Protein AF-L8G726-F1 (afdb_monomer)

Secondary structure (DSSP, 8-state):
----PPPEEEEEEEEETT--HHHHHHTB-HHHHTTEEEEEEEE-SS--STT-EEEEEEEE--TT-SS-----B-TT---EEES----S------SS------------

Organism: Pseudogymnoascus destructans (strain ATCC MYA-4855 / 20631-21) (NCBI:txid658429)

Radius of gyration: 17.56 Å; Cα contacts (8 Å, |Δi|>4): 142; chains: 1; bounding box: 38×39×49 Å

Mean predicted aligned error: 12.4 Å

Sequence (108 aa):
MVSSRPPTWRRIQNIPAHFTEARLKSCFHSDDKKCIQIKSLVPDVSNYDGDGTLTATMLFSPQELREPREPRAEEYDDFDMDKDFIGFTPLNNPGKDVCADIIAVTGL

pLDDT: mean 73.86, std 13.88, range [38.88, 89.94]

Structure (mmCIF, N/CA/C/O backbone):
data_AF-L8G726-F1
#
_entry.id   AF-L8G726-F1
#
loop_
_atom_site.group_PDB
_atom_site.id
_atom_site.type_symbol
_atom_site.label_atom_id
_atom_site.label_alt_id
_atom_site.label_comp_id
_atom_site.label_asym_id
_atom_site.label_entity_id
_atom_site.label_seq_id
_atom_site.pdbx_PDB_ins_code
_atom_site.Cartn_x
_atom_site.Cartn_y
_atom_site.Cartn_z
_atom_site.occupancy
_atom_site.B_iso_or_equiv
_atom_site.auth_seq_id
_atom_site.auth_comp_id
_atom_site.auth_asym_id
_atom_site.auth_atom_id
_atom_site.pdbx_PDB_model_num
ATOM 1 N N . MET A 1 1 ? -20.786 4.854 22.912 1.00 38.88 1 MET A N 1
ATOM 2 C CA 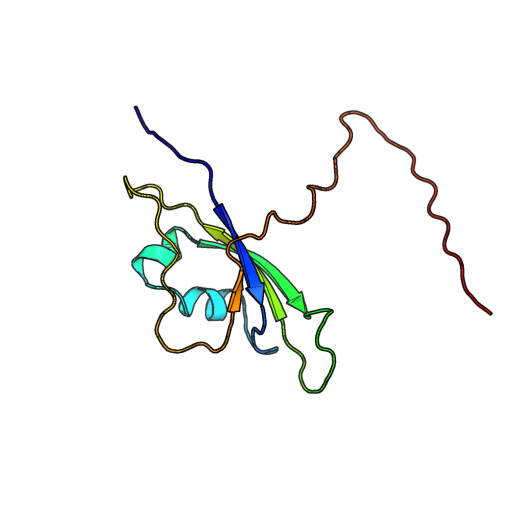. MET A 1 1 ? -20.079 5.811 22.035 1.00 38.88 1 MET A CA 1
ATOM 3 C C . MET A 1 1 ? -19.052 5.032 21.235 1.00 38.88 1 MET A C 1
ATOM 5 O O . MET A 1 1 ? -18.115 4.513 21.828 1.00 38.88 1 MET A O 1
ATOM 9 N N . VAL A 1 2 ? -19.266 4.864 19.930 1.00 41.22 2 VAL A N 1
ATOM 10 C CA . VAL A 1 2 ? -18.249 4.293 19.037 1.00 41.22 2 VAL A CA 1
ATOM 11 C C . VAL A 1 2 ? -17.216 5.393 18.824 1.00 41.22 2 VAL A C 1
ATOM 13 O O . VAL A 1 2 ? -17.474 6.358 18.115 1.00 41.22 2 VAL A O 1
ATOM 16 N N . SER A 1 3 ? -16.083 5.301 19.519 1.00 42.75 3 SER A N 1
ATOM 17 C CA . SER A 1 3 ? -14.917 6.141 19.239 1.00 42.75 3 SER A CA 1
ATOM 18 C C . SER A 1 3 ? -14.274 5.616 17.956 1.00 42.75 3 SER A C 1
ATOM 20 O O . SER A 1 3 ? -13.298 4.873 17.988 1.00 42.75 3 SER A O 1
ATOM 22 N N . SER A 1 4 ? -14.888 5.911 16.813 1.00 55.38 4 SER A N 1
ATOM 23 C CA . SER A 1 4 ? -14.313 5.629 15.502 1.00 55.38 4 SER A CA 1
ATOM 24 C C . SER A 1 4 ? -13.230 6.670 15.244 1.00 55.38 4 SER A C 1
ATOM 26 O O . SER A 1 4 ? -13.509 7.749 14.719 1.00 55.38 4 SER A O 1
ATOM 28 N N . ARG A 1 5 ? -11.998 6.383 15.685 1.00 57.88 5 ARG A N 1
ATOM 29 C CA . ARG A 1 5 ? -10.838 7.191 15.295 1.00 57.88 5 ARG A CA 1
ATOM 30 C C . ARG A 1 5 ? -10.695 7.178 13.767 1.00 57.88 5 ARG A C 1
ATOM 32 O O . ARG A 1 5 ? -11.020 6.166 13.141 1.00 57.88 5 ARG A O 1
ATOM 39 N N . PRO A 1 6 ? -10.240 8.295 13.173 1.00 64.19 6 PRO A N 1
ATOM 40 C CA . PRO A 1 6 ? -10.108 8.404 11.733 1.00 64.19 6 PRO A CA 1
ATOM 41 C C . PRO A 1 6 ? -9.089 7.380 11.217 1.00 64.19 6 PRO A C 1
ATOM 43 O O . PRO A 1 6 ? -8.112 7.077 11.908 1.00 64.19 6 PRO A O 1
ATOM 46 N N . PRO A 1 7 ? -9.319 6.833 10.019 1.00 71.12 7 PRO A N 1
ATOM 47 C CA . PRO A 1 7 ? -8.417 5.864 9.423 1.00 71.12 7 PRO A CA 1
ATOM 48 C C . PRO A 1 7 ? -7.046 6.497 9.149 1.00 71.12 7 PRO A C 1
ATOM 50 O O . PRO A 1 7 ? -6.950 7.690 8.851 1.00 71.12 7 PRO A O 1
ATOM 53 N N . THR A 1 8 ? -5.980 5.708 9.267 1.00 77.31 8 THR A N 1
ATOM 54 C CA . THR A 1 8 ? -4.606 6.190 9.092 1.00 77.31 8 THR A CA 1
ATOM 55 C C . THR A 1 8 ? -4.091 5.885 7.694 1.00 77.31 8 THR A C 1
ATOM 57 O O . THR A 1 8 ? -4.242 4.776 7.181 1.00 77.31 8 THR A O 1
ATOM 60 N N . TRP A 1 9 ? -3.471 6.887 7.074 1.00 82.12 9 TRP A N 1
ATOM 61 C CA . TRP A 1 9 ? -2.801 6.748 5.786 1.00 82.12 9 TRP A CA 1
ATOM 62 C C . TRP A 1 9 ? -1.352 6.309 5.986 1.00 82.12 9 TRP A C 1
ATOM 64 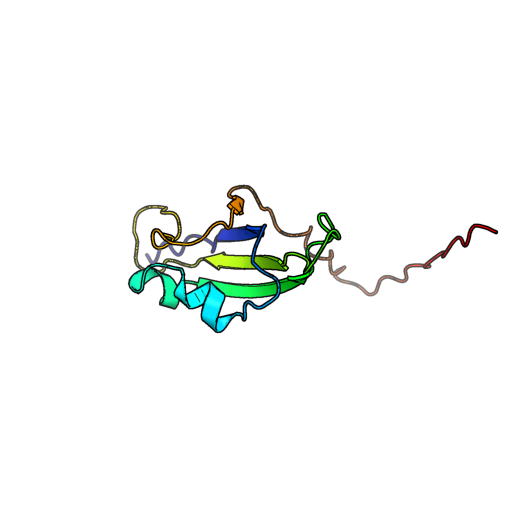O O . TRP A 1 9 ? -0.690 6.727 6.939 1.00 82.12 9 TRP A O 1
ATOM 74 N N . ARG A 1 10 ? -0.878 5.429 5.107 1.00 83.00 10 ARG A N 1
ATOM 75 C CA . ARG A 1 10 ? 0.487 4.899 5.091 1.00 83.00 10 ARG A CA 1
ATOM 76 C C . ARG A 1 10 ? 0.987 4.828 3.659 1.00 83.00 10 ARG A C 1
ATOM 78 O O . ARG A 1 10 ? 0.210 4.510 2.756 1.00 83.00 10 ARG A O 1
ATOM 85 N N . ARG A 1 11 ? 2.279 5.078 3.467 1.00 85.50 11 ARG A N 1
ATOM 86 C CA . ARG A 1 11 ? 2.976 4.793 2.213 1.00 85.50 11 ARG A CA 1
ATOM 87 C C . ARG A 1 11 ? 3.899 3.611 2.437 1.00 85.50 11 ARG A C 1
ATOM 89 O O . ARG A 1 11 ? 4.563 3.537 3.460 1.00 85.50 11 ARG A O 1
ATOM 96 N N . ILE A 1 12 ? 3.910 2.694 1.487 1.00 87.25 12 ILE A N 1
ATOM 97 C CA . ILE A 1 12 ? 4.803 1.543 1.467 1.00 87.25 12 ILE A CA 1
ATOM 98 C C . ILE A 1 12 ? 5.734 1.747 0.277 1.00 87.25 12 ILE A C 1
ATOM 100 O O . ILE A 1 12 ? 5.252 2.020 -0.823 1.00 87.25 12 ILE A O 1
ATOM 104 N N . GLN A 1 13 ? 7.037 1.674 0.502 1.00 87.06 13 GLN A N 1
ATOM 105 C CA . GLN A 1 13 ? 8.083 1.904 -0.494 1.00 87.06 13 GLN A CA 1
ATOM 106 C C . GLN A 1 13 ? 8.905 0.634 -0.701 1.00 87.06 13 GLN A C 1
ATOM 108 O O . GLN A 1 13 ? 8.790 -0.306 0.081 1.00 87.06 13 GLN A O 1
ATOM 113 N N . ASN A 1 14 ? 9.738 0.611 -1.744 1.00 84.88 14 ASN A N 1
ATOM 114 C CA . ASN A 1 14 ? 10.629 -0.516 -2.043 1.00 84.88 14 ASN A CA 1
ATOM 115 C C . ASN A 1 14 ? 9.895 -1.848 -2.286 1.00 84.88 14 ASN A C 1
ATOM 117 O O . ASN A 1 14 ? 10.445 -2.924 -2.080 1.00 84.88 14 ASN A O 1
ATOM 121 N N . ILE A 1 15 ? 8.646 -1.799 -2.759 1.00 86.94 15 ILE A N 1
ATOM 122 C CA . ILE A 1 15 ? 7.900 -3.015 -3.095 1.00 86.94 15 ILE A CA 1
ATOM 123 C C . ILE A 1 15 ? 8.475 -3.596 -4.400 1.00 86.94 15 ILE A C 1
ATOM 125 O O . ILE A 1 15 ? 8.669 -2.845 -5.354 1.00 86.94 15 ILE A O 1
ATOM 129 N N . PRO A 1 16 ? 8.714 -4.910 -4.522 1.00 87.50 16 PRO A N 1
ATOM 130 C CA . PRO A 1 16 ? 9.200 -5.483 -5.779 1.00 87.50 16 PRO A CA 1
ATOM 131 C C . PRO A 1 16 ? 8.225 -5.278 -6.959 1.00 87.50 16 PRO A C 1
ATOM 133 O O . PRO A 1 16 ? 7.018 -5.466 -6.803 1.00 87.50 16 PRO A O 1
ATOM 136 N N . ALA A 1 17 ? 8.734 -4.973 -8.164 1.00 85.56 17 ALA A N 1
ATOM 137 C CA . ALA A 1 17 ? 7.934 -4.665 -9.369 1.00 85.56 17 ALA A CA 1
ATOM 138 C C . ALA A 1 17 ? 6.860 -5.697 -9.753 1.00 85.56 17 ALA A C 1
ATOM 140 O O . ALA A 1 17 ? 5.856 -5.364 -10.378 1.00 85.56 17 ALA A O 1
ATOM 141 N N . HIS A 1 18 ? 7.053 -6.960 -9.380 1.00 85.19 18 HIS A N 1
ATOM 142 C CA . HIS A 1 18 ? 6.153 -8.060 -9.719 1.00 85.19 18 HIS A CA 1
ATOM 143 C C . HIS A 1 18 ? 5.035 -8.283 -8.681 1.00 85.19 18 HIS A C 1
ATOM 145 O O . HIS A 1 18 ? 4.311 -9.283 -8.748 1.00 85.19 18 HIS A O 1
ATOM 151 N N . PHE A 1 19 ? 4.902 -7.406 -7.683 1.00 87.88 19 PHE A N 1
ATOM 152 C CA . PHE A 1 19 ? 3.848 -7.514 -6.680 1.00 87.88 19 PHE A CA 1
ATOM 153 C C . PHE A 1 19 ? 2.492 -7.073 -7.228 1.00 87.88 19 PHE A C 1
ATOM 155 O O . PHE A 1 19 ? 2.358 -6.099 -7.960 1.00 87.88 19 PHE A O 1
ATOM 162 N N . THR A 1 20 ? 1.456 -7.787 -6.798 1.00 89.94 20 THR A N 1
ATOM 163 C CA . THR A 1 20 ? 0.060 -7.381 -6.967 1.00 89.94 20 THR A CA 1
ATOM 164 C C . THR A 1 20 ? -0.478 -6.851 -5.644 1.00 89.94 20 THR A C 1
ATOM 166 O O . THR A 1 20 ? 0.059 -7.164 -4.580 1.00 89.94 20 THR A O 1
ATOM 169 N N . GLU A 1 21 ? -1.589 -6.113 -5.675 1.00 89.19 21 GLU A N 1
ATOM 170 C CA . GLU A 1 21 ? -2.245 -5.646 -4.445 1.00 89.19 21 GLU A CA 1
ATOM 171 C C . GLU A 1 21 ? -2.613 -6.804 -3.507 1.00 89.19 21 GLU A C 1
ATOM 173 O O . GLU A 1 21 ? -2.433 -6.713 -2.295 1.00 89.19 21 GLU A O 1
ATOM 178 N N . ALA A 1 22 ? -3.088 -7.926 -4.058 1.00 89.06 22 ALA A N 1
ATOM 179 C CA . ALA A 1 22 ? -3.428 -9.109 -3.271 1.00 89.06 22 ALA A CA 1
ATOM 180 C C . ALA A 1 22 ? -2.194 -9.711 -2.583 1.00 89.06 22 ALA A C 1
ATOM 182 O O . ALA A 1 22 ? -2.270 -10.095 -1.415 1.00 89.06 22 ALA A O 1
ATOM 183 N N . ARG A 1 23 ? -1.056 -9.751 -3.290 1.00 89.12 23 ARG A N 1
ATOM 184 C CA . ARG A 1 23 ? 0.215 -10.226 -2.739 1.00 89.12 23 ARG A CA 1
ATOM 185 C C . ARG A 1 23 ? 0.727 -9.281 -1.659 1.00 89.12 23 ARG A C 1
ATOM 187 O O . ARG A 1 23 ? 0.980 -9.743 -0.557 1.00 89.12 23 ARG A O 1
ATOM 194 N N . LEU A 1 24 ? 0.735 -7.973 -1.913 1.00 87.88 24 LEU A N 1
ATOM 195 C CA . LEU A 1 24 ? 1.107 -6.967 -0.916 1.00 87.88 24 LEU A CA 1
ATOM 196 C C . LEU A 1 24 ? 0.224 -7.053 0.337 1.00 87.88 24 LEU A C 1
ATOM 198 O O . LEU A 1 24 ? 0.710 -6.997 1.458 1.00 87.88 24 LEU A O 1
ATOM 202 N N . LYS A 1 25 ? -1.086 -7.255 0.171 1.00 88.50 25 LYS A N 1
ATOM 203 C CA . LYS A 1 25 ? -2.009 -7.430 1.297 1.00 88.50 25 LYS A CA 1
ATOM 204 C C . LYS A 1 25 ? -1.756 -8.726 2.075 1.00 88.50 25 LYS A C 1
ATOM 206 O O . LYS A 1 25 ? -2.067 -8.794 3.264 1.00 88.50 25 LYS A O 1
ATOM 211 N N . SER A 1 26 ? -1.221 -9.758 1.424 1.00 88.00 26 SER A N 1
ATOM 212 C CA . SER A 1 26 ? -0.911 -11.035 2.070 1.00 88.00 26 SER A CA 1
ATOM 213 C C . SER A 1 26 ? 0.259 -10.948 3.052 1.00 88.00 26 SER A C 1
ATOM 215 O O . SER A 1 26 ? 0.251 -11.720 4.006 1.00 88.00 26 SER A O 1
ATOM 217 N N . CYS A 1 27 ? 1.140 -9.959 2.875 1.00 87.50 27 CYS A N 1
ATOM 218 C CA . CYS A 1 27 ? 2.313 -9.659 3.702 1.00 87.50 27 CYS A CA 1
ATOM 219 C C . CYS A 1 27 ? 1.986 -9.085 5.092 1.00 87.50 27 CYS A C 1
ATOM 221 O O . CYS A 1 27 ? 2.865 -8.887 5.924 1.00 87.50 27 CYS A O 1
ATOM 223 N N . PHE A 1 28 ? 0.720 -8.763 5.354 1.00 87.06 28 PHE A N 1
ATOM 224 C CA . PHE A 1 28 ? 0.272 -8.238 6.642 1.00 87.06 28 PHE A CA 1
ATOM 225 C C . PHE A 1 28 ? -0.334 -9.337 7.501 1.00 87.06 28 PHE A C 1
ATOM 227 O O . PHE A 1 28 ? -0.898 -10.287 6.974 1.00 87.06 28 PHE A O 1
ATOM 234 N N . HIS A 1 29 ? -0.325 -9.169 8.819 1.00 88.12 29 HIS A N 1
ATOM 235 C CA . HIS A 1 29 ? -0.948 -10.115 9.740 1.00 88.12 29 HIS A CA 1
ATOM 236 C C . HIS A 1 29 ? -2.426 -10.351 9.389 1.00 88.12 29 HIS A C 1
ATOM 238 O O . HIS A 1 29 ? -3.165 -9.411 9.085 1.00 88.12 29 HIS A O 1
ATOM 244 N N . SER A 1 30 ? -2.892 -11.599 9.474 1.00 86.50 30 SER A N 1
ATOM 245 C CA . SER A 1 30 ? -4.247 -11.998 9.050 1.00 86.50 30 SER 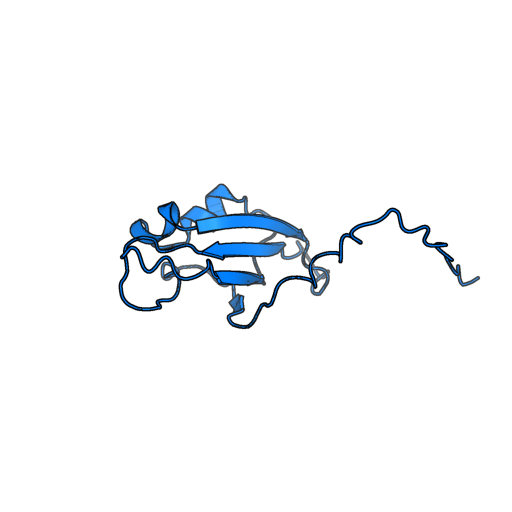A CA 1
ATOM 246 C C . SER A 1 30 ? -5.379 -11.148 9.655 1.00 86.50 30 SER A C 1
ATOM 248 O O . SER A 1 30 ? -6.280 -10.719 8.933 1.00 86.50 30 SER A O 1
ATOM 250 N N . ASP A 1 31 ? -5.294 -10.810 10.945 1.00 84.69 31 ASP A N 1
ATOM 251 C CA . ASP A 1 31 ? -6.258 -9.914 11.616 1.00 84.69 31 ASP A CA 1
ATOM 252 C C . ASP A 1 31 ? -6.270 -8.477 11.079 1.00 84.69 31 ASP A C 1
ATOM 254 O O . ASP A 1 31 ? -7.241 -7.748 11.277 1.00 84.69 31 ASP A O 1
ATOM 258 N N . ASP A 1 32 ? -5.183 -8.047 10.443 1.00 85.44 32 ASP A N 1
ATOM 259 C CA . ASP A 1 32 ? -4.993 -6.684 9.955 1.00 85.44 32 ASP A CA 1
ATOM 260 C C . ASP A 1 32 ? -5.454 -6.577 8.501 1.00 85.44 32 ASP A C 1
ATOM 262 O O . ASP A 1 32 ? -5.948 -5.525 8.092 1.00 85.44 32 ASP A O 1
ATOM 266 N N . LYS A 1 33 ? -5.407 -7.682 7.739 1.00 86.75 33 LYS A N 1
ATOM 267 C CA . LYS A 1 33 ? -5.873 -7.756 6.342 1.00 86.75 33 LYS A CA 1
ATOM 268 C C . LYS A 1 33 ? -7.304 -7.231 6.187 1.00 86.75 33 LYS A C 1
ATOM 270 O O . LYS A 1 33 ? -7.598 -6.528 5.220 1.00 86.75 33 LYS A O 1
ATOM 275 N N . LYS A 1 34 ? -8.204 -7.513 7.135 1.00 86.38 34 LYS A N 1
ATOM 276 C CA . LYS A 1 34 ? -9.599 -7.018 7.099 1.00 86.38 34 LYS A CA 1
ATOM 277 C C . LYS A 1 34 ? -9.712 -5.495 7.275 1.00 86.38 34 LYS A C 1
ATOM 279 O O . LYS A 1 34 ? -10.683 -4.898 6.829 1.00 86.38 34 LYS A O 1
ATOM 284 N N . CYS A 1 35 ? -8.707 -4.874 7.886 1.00 85.88 35 CYS A N 1
ATOM 285 C CA . CYS A 1 35 ? -8.647 -3.445 8.191 1.00 85.88 35 CYS A CA 1
ATOM 286 C C . CYS A 1 35 ? -7.811 -2.647 7.180 1.00 85.88 35 CYS A C 1
ATOM 288 O O . CYS A 1 35 ? -7.716 -1.427 7.306 1.00 85.88 35 CYS A O 1
ATOM 290 N N . ILE A 1 36 ? -7.194 -3.322 6.207 1.00 87.69 36 ILE A N 1
ATOM 291 C CA . ILE A 1 36 ? -6.293 -2.735 5.216 1.00 87.69 36 ILE A CA 1
ATOM 292 C C . ILE A 1 36 ? -7.001 -2.567 3.872 1.00 87.69 36 ILE A C 1
ATOM 294 O O . ILE A 1 36 ? -7.533 -3.524 3.295 1.00 87.69 36 ILE A O 1
ATOM 298 N N . GLN A 1 37 ? -6.921 -1.355 3.331 1.00 89.06 37 GLN A N 1
ATOM 299 C CA . GLN A 1 37 ? -7.299 -1.048 1.961 1.00 89.06 37 GLN A CA 1
ATOM 300 C C . GLN A 1 37 ? -6.111 -0.430 1.227 1.00 89.06 37 GLN A C 1
ATOM 302 O O . GLN A 1 37 ? -5.672 0.666 1.568 1.00 89.06 37 GLN A O 1
ATOM 307 N N . ILE A 1 38 ? -5.614 -1.117 0.201 1.00 89.38 38 ILE A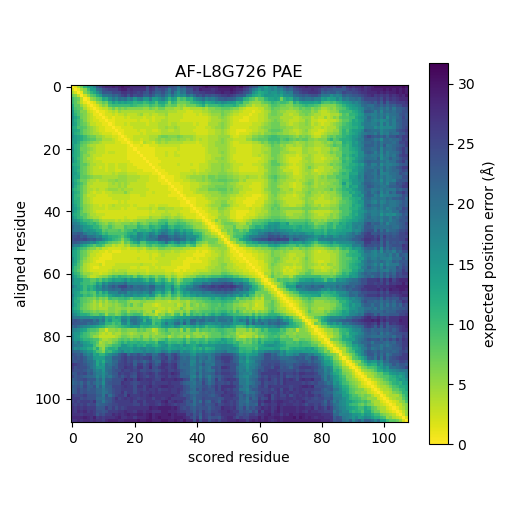 N 1
ATOM 308 C CA . ILE A 1 38 ? -4.641 -0.544 -0.731 1.00 89.38 38 ILE A CA 1
ATOM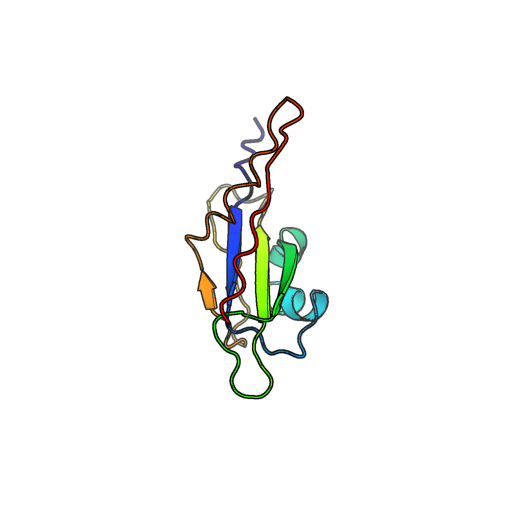 309 C C . ILE A 1 38 ? -5.410 0.404 -1.657 1.00 89.38 38 ILE A C 1
ATOM 311 O O . ILE A 1 38 ? -6.501 0.082 -2.127 1.00 89.38 38 ILE A O 1
ATOM 315 N N . LYS A 1 39 ? -4.899 1.622 -1.811 1.00 89.00 39 LYS A N 1
ATOM 316 C CA . LYS A 1 39 ? -5.518 2.710 -2.581 1.00 89.00 39 LYS A CA 1
ATOM 317 C C . LYS A 1 39 ? -4.771 2.993 -3.873 1.00 89.00 39 LYS A C 1
ATOM 319 O O . LYS A 1 39 ? -5.376 3.467 -4.827 1.00 89.00 39 LYS A O 1
ATOM 324 N N . SER A 1 40 ? -3.475 2.717 -3.883 1.00 87.94 40 SER A N 1
ATOM 325 C CA . SER A 1 40 ? -2.643 2.765 -5.073 1.00 87.94 40 SER A CA 1
ATOM 326 C C . SER A 1 40 ? -1.497 1.776 -4.934 1.00 87.94 40 SER A C 1
ATOM 328 O O . SER A 1 40 ? -1.028 1.525 -3.823 1.00 87.94 40 SER A O 1
ATOM 330 N N . LEU A 1 41 ? -1.054 1.255 -6.071 1.00 89.06 41 LEU A N 1
ATOM 331 C CA . LEU A 1 41 ? 0.171 0.492 -6.244 1.00 89.06 41 LEU A CA 1
ATOM 332 C C . LEU A 1 41 ? 0.739 0.909 -7.602 1.00 89.06 41 LEU A C 1
ATOM 334 O O . LEU A 1 41 ? 0.153 0.607 -8.639 1.00 89.06 41 LEU A O 1
ATOM 338 N N . VAL A 1 42 ? 1.810 1.693 -7.588 1.00 86.81 42 VAL A N 1
ATOM 339 C CA . VAL A 1 42 ? 2.360 2.359 -8.777 1.00 86.81 42 VAL A CA 1
ATOM 340 C C . VAL A 1 42 ? 3.878 2.213 -8.807 1.00 86.81 42 VAL A C 1
ATOM 342 O O . VAL A 1 42 ? 4.462 1.999 -7.748 1.00 86.81 42 VAL A O 1
ATOM 345 N N . PRO A 1 43 ? 4.534 2.343 -9.972 1.00 85.94 43 PRO A N 1
ATOM 346 C CA . PRO A 1 43 ? 5.990 2.410 -10.039 1.00 85.94 43 PRO A CA 1
ATOM 347 C C . PRO A 1 43 ? 6.550 3.501 -9.125 1.00 85.94 43 PRO A C 1
ATOM 349 O O . PRO A 1 43 ? 6.000 4.601 -9.039 1.00 85.94 43 PRO A O 1
ATOM 352 N N . ASP A 1 44 ? 7.633 3.181 -8.429 1.00 81.38 44 ASP A N 1
ATOM 353 C CA . ASP A 1 44 ? 8.388 4.141 -7.644 1.00 81.38 44 ASP A CA 1
ATOM 354 C C . ASP A 1 44 ? 9.127 5.093 -8.588 1.00 81.38 44 ASP A C 1
ATOM 356 O O . ASP A 1 44 ? 9.873 4.682 -9.472 1.00 81.38 44 ASP A O 1
ATOM 360 N N . VAL A 1 45 ? 8.910 6.391 -8.400 1.00 72.81 45 VAL A N 1
ATOM 361 C CA . VAL A 1 45 ? 9.547 7.441 -9.207 1.00 72.81 45 VAL A CA 1
ATOM 362 C C . VAL A 1 45 ? 10.995 7.705 -8.793 1.00 72.81 45 VAL A C 1
ATOM 364 O O . VAL A 1 45 ? 11.722 8.391 -9.507 1.00 72.81 45 VAL A O 1
ATOM 367 N N . SER A 1 46 ? 11.401 7.193 -7.631 1.00 68.56 46 SER A N 1
ATOM 368 C CA . SER A 1 46 ? 12.701 7.450 -7.006 1.00 68.56 46 SER A CA 1
ATOM 369 C C . SER A 1 46 ? 13.769 6.452 -7.447 1.00 68.56 46 SER A C 1
ATOM 371 O O . SER A 1 46 ? 14.955 6.731 -7.299 1.00 68.56 46 SER A O 1
ATOM 373 N N . ASN A 1 47 ? 13.356 5.290 -7.960 1.00 66.69 47 ASN A N 1
ATOM 374 C CA . ASN A 1 47 ? 14.242 4.167 -8.228 1.00 66.69 47 ASN A CA 1
ATOM 375 C C . ASN A 1 47 ? 13.930 3.536 -9.593 1.00 66.69 47 ASN A C 1
ATOM 377 O O . ASN A 1 47 ? 13.117 2.619 -9.709 1.00 66.69 47 ASN A O 1
ATOM 381 N N . TYR A 1 48 ? 14.579 4.071 -10.629 1.00 63.62 48 TYR A N 1
ATOM 382 C CA . TYR A 1 48 ? 14.453 3.621 -12.020 1.00 63.62 48 TYR A CA 1
ATOM 383 C C . TYR A 1 48 ? 15.525 2.599 -12.442 1.00 63.62 48 TYR A C 1
ATOM 385 O O . TYR A 1 48 ? 15.526 2.172 -13.596 1.00 63.62 48 TYR A O 1
ATOM 393 N N . ASP A 1 49 ? 16.431 2.197 -11.546 1.00 59.28 49 ASP A N 1
ATOM 394 C CA . ASP A 1 49 ? 17.517 1.278 -11.893 1.00 59.28 49 ASP A CA 1
ATOM 395 C C . ASP A 1 49 ? 17.061 -0.196 -11.792 1.00 59.28 49 ASP A C 1
ATOM 397 O O . ASP A 1 49 ? 16.639 -0.669 -10.736 1.00 59.28 49 ASP A O 1
ATOM 401 N N . GLY A 1 50 ? 17.163 -0.951 -12.896 1.00 65.50 50 GLY A N 1
ATOM 402 C CA . GLY A 1 50 ? 16.871 -2.395 -12.958 1.00 65.50 50 GLY A CA 1
ATOM 403 C C . GLY A 1 50 ? 15.401 -2.748 -13.239 1.00 65.50 50 GLY A C 1
ATOM 404 O O . GLY A 1 50 ? 14.763 -2.124 -14.081 1.00 65.50 50 GLY A O 1
ATOM 405 N N . ASP A 1 51 ? 14.865 -3.767 -12.551 1.00 72.88 51 ASP A N 1
ATOM 406 C CA . ASP A 1 51 ? 13.461 -4.219 -12.681 1.00 72.88 51 ASP A CA 1
ATOM 407 C C . ASP A 1 51 ? 12.438 -3.207 -12.113 1.00 72.88 51 ASP A C 1
ATOM 409 O O . ASP A 1 51 ? 11.232 -3.359 -12.322 1.00 72.88 51 ASP A O 1
ATOM 413 N N . GLY A 1 52 ? 12.916 -2.170 -11.413 1.00 78.25 52 GLY A N 1
ATOM 414 C CA . GLY A 1 52 ? 12.114 -1.141 -10.754 1.00 78.25 52 GLY A CA 1
ATOM 415 C C . GLY A 1 52 ? 11.486 -1.595 -9.429 1.00 78.25 52 GLY A C 1
ATOM 416 O O . GLY A 1 52 ? 11.352 -2.785 -9.133 1.00 78.25 52 GLY A O 1
ATOM 417 N N . THR A 1 53 ? 11.082 -0.629 -8.607 1.00 87.38 53 THR A N 1
ATOM 418 C CA . THR A 1 53 ? 10.266 -0.858 -7.402 1.00 87.38 53 THR A CA 1
ATOM 419 C C . THR A 1 53 ? 8.885 -0.228 -7.566 1.00 87.38 53 THR A C 1
ATOM 421 O O . THR A 1 53 ? 8.648 0.585 -8.458 1.00 87.38 53 THR A O 1
ATOM 424 N N . LEU A 1 54 ? 7.939 -0.624 -6.720 1.00 87.12 54 LEU A N 1
ATOM 425 C CA . LEU A 1 54 ? 6.619 -0.026 -6.595 1.00 87.12 54 LEU A CA 1
ATOM 426 C C . LEU A 1 54 ? 6.528 0.739 -5.273 1.00 87.12 54 LEU A C 1
ATOM 428 O O . LEU A 1 54 ? 7.164 0.409 -4.270 1.00 87.12 54 LEU A O 1
ATOM 432 N N . THR A 1 55 ? 5.668 1.745 -5.270 1.00 88.88 55 THR A N 1
ATOM 433 C CA . THR A 1 55 ? 5.184 2.432 -4.082 1.00 88.88 55 THR A CA 1
ATOM 434 C C . THR A 1 55 ? 3.678 2.228 -3.984 1.00 88.88 55 THR A C 1
ATOM 436 O O . THR A 1 55 ? 2.953 2.327 -4.977 1.00 88.88 55 THR A O 1
ATOM 439 N N . ALA A 1 56 ? 3.185 1.969 -2.776 1.00 88.75 56 ALA A N 1
ATOM 440 C CA . ALA A 1 56 ? 1.765 1.815 -2.510 1.00 88.75 56 ALA A CA 1
ATOM 441 C C . ALA A 1 56 ? 1.275 2.815 -1.469 1.00 88.75 56 ALA A C 1
ATOM 443 O O . ALA A 1 56 ? 1.983 3.152 -0.523 1.00 88.75 56 ALA A O 1
ATOM 444 N N . THR A 1 57 ? 0.028 3.254 -1.616 1.00 88.69 57 THR A N 1
ATOM 445 C CA . THR A 1 57 ? -0.687 3.969 -0.556 1.00 88.69 57 THR A CA 1
ATOM 446 C C . THR A 1 57 ? -1.708 3.040 0.074 1.00 88.69 57 THR A C 1
ATOM 448 O O . THR A 1 57 ? -2.491 2.396 -0.624 1.00 88.69 57 THR A O 1
ATOM 451 N N . MET A 1 58 ? -1.737 3.001 1.400 1.00 87.31 58 MET A N 1
ATOM 452 C CA . MET A 1 58 ? -2.609 2.140 2.180 1.00 87.31 58 MET A CA 1
ATOM 453 C C . MET A 1 58 ? -3.405 2.952 3.197 1.00 87.31 58 MET A C 1
ATOM 455 O O . MET A 1 58 ? -2.881 3.843 3.862 1.00 87.31 58 MET A O 1
ATOM 459 N N . LEU A 1 59 ? -4.677 2.596 3.343 1.00 87.31 59 LEU A N 1
ATOM 460 C CA . LEU A 1 59 ? -5.546 3.051 4.413 1.00 87.31 59 LEU A CA 1
ATOM 461 C C . LEU A 1 59 ? -5.711 1.926 5.437 1.00 87.31 59 LEU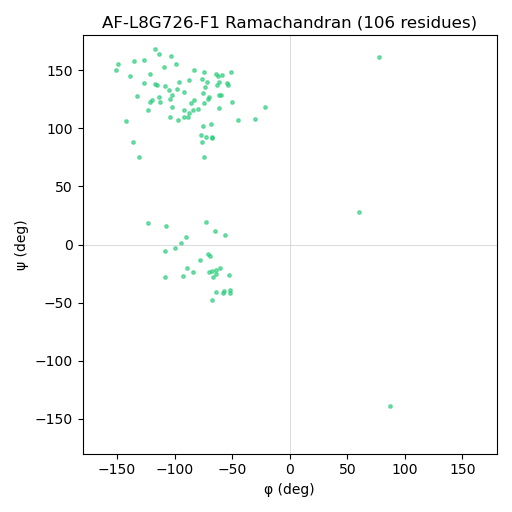 A C 1
ATOM 463 O O . LEU A 1 59 ? -6.137 0.824 5.083 1.00 87.31 59 LEU A O 1
ATOM 467 N N . PHE A 1 60 ? -5.416 2.212 6.701 1.00 85.62 60 PHE A N 1
ATOM 468 C CA . PHE A 1 60 ? -5.579 1.277 7.807 1.00 85.62 60 PHE A CA 1
ATOM 469 C C . PHE A 1 60 ? -6.685 1.745 8.760 1.00 85.62 60 PHE A C 1
ATOM 471 O O . PHE A 1 60 ? -6.657 2.861 9.278 1.00 85.62 60 PHE A O 1
ATOM 478 N N . SER A 1 61 ? -7.688 0.888 8.969 1.00 84.06 61 SER A N 1
ATOM 479 C CA . SER A 1 61 ? -8.908 1.196 9.732 1.00 84.06 61 SER A CA 1
ATOM 480 C C . SER A 1 61 ? -9.209 0.107 10.775 1.00 84.06 61 SER A C 1
ATOM 482 O O . SER A 1 61 ? -10.100 -0.722 10.563 1.00 84.06 61 SER A O 1
ATOM 484 N N . PRO A 1 62 ? -8.475 0.053 11.900 1.00 77.75 62 PRO A N 1
ATOM 485 C CA . PRO A 1 62 ? -8.734 -0.917 12.958 1.00 77.75 62 PRO A CA 1
ATOM 486 C C . PRO A 1 62 ? -10.014 -0.535 13.721 1.00 77.75 62 PRO A C 1
ATOM 488 O O . PRO A 1 62 ? -9.973 0.243 14.667 1.00 77.75 62 PRO A O 1
ATOM 491 N N . GLN A 1 63 ? -11.170 -1.066 13.310 1.00 65.62 63 GLN A N 1
ATOM 492 C CA . GLN A 1 63 ? -12.469 -0.762 13.939 1.00 65.62 63 GLN A CA 1
ATOM 493 C C . GLN A 1 63 ? -12.580 -1.224 15.403 1.00 65.62 63 GLN A C 1
ATOM 495 O O . GLN A 1 63 ? -13.374 -0.665 16.156 1.00 65.62 63 GLN A O 1
ATOM 500 N N . GLU A 1 64 ? -11.813 -2.237 15.812 1.00 58.25 64 GLU A N 1
ATOM 501 C CA . GLU A 1 64 ? -12.056 -2.966 17.069 1.00 58.25 64 GLU A CA 1
ATOM 502 C C . GLU A 1 64 ? -11.035 -2.682 18.180 1.00 58.25 64 GLU A C 1
ATOM 504 O O . GLU A 1 64 ? -11.199 -3.155 19.304 1.00 58.25 64 GLU A O 1
ATOM 509 N N . LEU A 1 65 ? -9.977 -1.917 17.909 1.00 54.97 65 LEU A N 1
ATOM 510 C CA . LEU A 1 65 ? -8.879 -1.759 18.862 1.00 54.97 65 LEU A CA 1
ATOM 511 C C . LEU A 1 65 ? -8.975 -0.420 19.580 1.00 54.97 65 LEU A C 1
ATOM 513 O O . LEU A 1 65 ? -8.904 0.646 18.975 1.00 54.97 65 LEU A O 1
ATOM 517 N N . ARG A 1 66 ? -9.134 -0.497 20.907 1.00 53.09 66 ARG A N 1
ATOM 518 C CA . ARG A 1 66 ? -9.158 0.660 21.817 1.00 53.09 66 ARG A CA 1
ATOM 519 C C . ARG A 1 66 ? -7.858 1.467 21.789 1.00 53.09 66 ARG A C 1
ATOM 521 O O . ARG A 1 66 ? -7.874 2.632 22.180 1.00 53.09 66 ARG A O 1
ATOM 528 N N . GLU A 1 67 ? -6.766 0.868 21.324 1.00 58.22 67 GLU A N 1
ATOM 529 C CA . GLU A 1 67 ? -5.444 1.481 21.301 1.00 58.22 67 GLU A CA 1
ATOM 530 C C . GLU A 1 67 ? -4.951 1.686 19.863 1.00 58.22 67 GLU A C 1
ATOM 532 O O . GLU A 1 67 ? -5.127 0.802 19.016 1.00 58.22 67 GLU A O 1
ATOM 537 N N . PRO A 1 68 ? -4.345 2.851 19.562 1.00 61.25 68 PRO A N 1
ATOM 53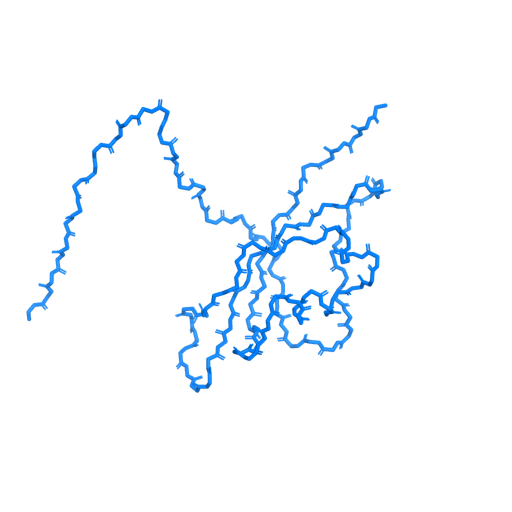8 C CA . PRO A 1 68 ? -3.702 3.077 18.279 1.00 61.25 68 PRO A CA 1
ATOM 539 C C . PRO A 1 68 ? -2.560 2.073 18.121 1.00 61.25 68 PRO A C 1
ATOM 541 O O . PRO A 1 68 ? -1.603 2.091 18.889 1.00 61.25 68 PRO A O 1
ATOM 544 N N . ARG A 1 69 ? -2.667 1.204 17.117 1.00 73.81 69 ARG A N 1
ATOM 545 C CA . ARG A 1 69 ? -1.600 0.273 16.757 1.00 73.81 69 ARG A CA 1
ATOM 546 C C . ARG A 1 69 ? -1.252 0.381 15.288 1.00 73.81 69 ARG A C 1
ATOM 548 O O . ARG A 1 69 ? -2.058 0.835 14.477 1.00 73.81 69 ARG A O 1
ATOM 555 N N . GLU A 1 70 ? -0.053 -0.066 14.962 1.00 77.00 70 GLU A N 1
ATOM 556 C CA . GLU A 1 70 ? 0.423 -0.157 13.589 1.00 77.00 70 GLU A CA 1
ATOM 557 C C . GLU A 1 70 ? -0.074 -1.460 12.936 1.00 77.00 70 GLU A C 1
ATOM 559 O O . GLU A 1 70 ? -0.326 -2.450 13.643 1.00 77.00 70 GLU A O 1
ATOM 564 N N . PRO A 1 71 ? -0.274 -1.464 11.603 1.00 77.62 71 PRO A N 1
ATOM 565 C CA . PRO A 1 71 ? -0.447 -2.707 10.869 1.00 77.62 71 PRO A CA 1
ATOM 566 C C . PRO A 1 71 ? 0.829 -3.538 11.025 1.00 77.62 71 PRO A C 1
ATOM 568 O O . PRO A 1 71 ? 1.938 -3.045 10.827 1.00 77.62 71 PRO A O 1
ATOM 571 N N . ARG A 1 72 ? 0.665 -4.796 11.418 1.00 82.31 72 ARG A N 1
ATOM 572 C CA . ARG A 1 72 ? 1.770 -5.727 11.632 1.00 82.31 72 ARG A CA 1
ATOM 573 C C . ARG A 1 72 ? 2.142 -6.341 10.287 1.00 82.31 72 ARG A C 1
ATOM 575 O O . ARG A 1 72 ? 1.307 -7.025 9.692 1.00 82.31 72 ARG A O 1
ATOM 582 N N . ALA A 1 73 ? 3.354 -6.075 9.812 1.00 79.00 73 ALA A N 1
ATOM 583 C CA . ALA A 1 73 ? 3.947 -6.844 8.723 1.00 79.00 73 ALA A CA 1
ATOM 584 C C . ALA A 1 73 ? 4.325 -8.236 9.253 1.00 79.00 73 ALA A C 1
ATOM 586 O O . ALA A 1 73 ? 4.759 -8.362 10.400 1.00 79.00 73 ALA A O 1
ATOM 587 N N . GLU A 1 74 ? 4.107 -9.278 8.457 1.00 77.94 74 GLU A N 1
ATOM 588 C CA . GLU A 1 74 ? 4.718 -10.582 8.716 1.00 77.94 74 GLU A CA 1
ATOM 589 C C . GLU A 1 74 ? 6.210 -10.499 8.327 1.00 77.94 74 GLU A C 1
ATOM 591 O O . GLU A 1 74 ? 6.577 -9.706 7.467 1.00 77.94 74 GLU A O 1
ATOM 596 N N . GLU A 1 75 ? 7.070 -11.255 9.018 1.00 57.56 75 GLU A N 1
ATOM 597 C CA . GLU A 1 75 ? 8.548 -11.139 9.095 1.00 57.56 75 GLU A CA 1
ATOM 598 C C . GLU A 1 75 ? 9.348 -11.185 7.767 1.00 57.56 75 GLU A C 1
ATOM 600 O O . GLU A 1 75 ? 10.573 -11.254 7.801 1.00 57.56 75 GLU A O 1
ATOM 605 N N . TYR A 1 76 ? 8.702 -11.163 6.601 1.00 52.00 76 TYR A N 1
ATOM 606 C CA . TYR A 1 76 ? 9.273 -11.641 5.339 1.00 52.00 76 TYR A CA 1
ATOM 607 C C . TYR A 1 76 ? 9.315 -10.651 4.181 1.00 52.00 76 TYR A C 1
ATOM 609 O O . TYR A 1 76 ? 9.493 -11.088 3.044 1.00 52.00 76 TYR A O 1
ATOM 617 N N . ASP A 1 77 ? 9.204 -9.348 4.418 1.00 58.94 77 ASP A N 1
ATOM 618 C CA . ASP A 1 77 ? 9.246 -8.415 3.299 1.00 58.94 77 ASP A CA 1
ATOM 619 C C . ASP A 1 77 ? 10.176 -7.217 3.511 1.00 58.94 77 ASP A C 1
ATOM 621 O O . ASP A 1 77 ? 10.066 -6.471 4.481 1.00 58.94 77 ASP A O 1
ATOM 625 N N . ASP A 1 78 ? 11.054 -7.024 2.523 1.00 66.06 78 ASP A N 1
ATOM 626 C CA . ASP A 1 78 ? 12.052 -5.952 2.396 1.00 66.06 78 ASP A CA 1
ATOM 627 C C . ASP A 1 78 ? 11.440 -4.571 2.061 1.00 66.06 78 ASP A C 1
ATOM 629 O O . ASP A 1 78 ? 12.130 -3.695 1.539 1.00 66.06 78 ASP A O 1
ATOM 633 N N . PHE A 1 79 ? 10.138 -4.359 2.294 1.00 74.06 79 PHE A N 1
ATOM 634 C CA . PHE A 1 79 ? 9.492 -3.077 2.004 1.00 74.06 79 PHE A CA 1
ATOM 635 C C . PHE A 1 79 ? 9.408 -2.179 3.240 1.00 74.06 79 PHE A C 1
ATOM 637 O O . PHE A 1 79 ? 9.074 -2.605 4.347 1.00 74.06 79 PHE A O 1
ATOM 644 N N . ASP A 1 80 ? 9.641 -0.888 3.025 1.00 78.50 80 ASP A N 1
ATOM 645 C CA . ASP A 1 80 ? 9.611 0.112 4.083 1.00 78.50 80 ASP A CA 1
ATOM 646 C C . ASP A 1 80 ? 8.218 0.723 4.199 1.00 78.50 80 ASP A C 1
ATOM 648 O O . ASP A 1 80 ? 7.625 1.163 3.211 1.00 78.50 80 ASP A O 1
ATOM 652 N N . MET A 1 81 ? 7.684 0.791 5.419 1.00 78.81 81 MET A N 1
ATOM 653 C CA . MET A 1 81 ? 6.409 1.452 5.681 1.00 78.81 81 MET A CA 1
ATOM 654 C C . MET A 1 81 ? 6.629 2.807 6.341 1.00 78.81 81 MET A C 1
ATOM 656 O O . MET A 1 81 ? 6.984 2.907 7.516 1.00 78.81 81 MET A O 1
ATOM 660 N N . ASP A 1 82 ? 6.352 3.854 5.579 1.00 75.38 82 ASP A N 1
ATOM 661 C CA . ASP A 1 82 ? 6.421 5.231 6.030 1.00 75.38 82 ASP A CA 1
ATOM 662 C C . ASP A 1 82 ? 5.230 5.557 6.945 1.00 75.38 82 ASP A C 1
ATOM 664 O O . ASP A 1 82 ? 4.049 5.422 6.580 1.00 75.38 82 ASP A O 1
ATOM 668 N N . LYS A 1 83 ? 5.565 5.971 8.169 1.00 64.38 83 LYS A N 1
ATOM 669 C CA . LYS A 1 83 ? 4.630 6.245 9.266 1.00 64.38 83 LYS A CA 1
ATOM 670 C C . LYS A 1 83 ? 4.044 7.653 9.197 1.00 64.38 83 LYS A C 1
ATOM 672 O O . LYS A 1 83 ? 2.932 7.856 9.693 1.00 64.38 83 LYS A O 1
ATOM 677 N N . ASP A 1 84 ? 4.747 8.564 8.528 1.00 61.06 84 ASP A N 1
ATOM 678 C CA . ASP A 1 84 ? 4.445 9.995 8.469 1.00 61.06 84 ASP A CA 1
ATOM 679 C C . ASP A 1 84 ? 3.886 10.413 7.106 1.00 61.06 84 ASP A C 1
ATOM 681 O O . ASP A 1 84 ? 3.805 11.600 6.780 1.00 61.06 84 ASP A O 1
ATOM 685 N N . PHE A 1 85 ? 3.438 9.440 6.308 1.00 62.19 85 PHE A N 1
ATOM 686 C CA . PHE A 1 85 ? 2.769 9.722 5.050 1.00 62.19 85 PHE A CA 1
ATOM 687 C C . PHE A 1 85 ? 1.413 10.397 5.279 1.00 62.19 85 PHE A C 1
ATOM 689 O O . PHE A 1 85 ? 0.360 9.764 5.398 1.00 62.19 85 PHE A O 1
ATOM 696 N N . ILE A 1 86 ? 1.441 11.722 5.276 1.00 56.50 86 ILE A N 1
ATOM 697 C CA . ILE A 1 86 ? 0.288 12.560 4.988 1.00 56.50 86 ILE A CA 1
ATOM 698 C C . ILE A 1 86 ? 0.151 12.498 3.472 1.00 56.50 86 ILE A C 1
ATOM 700 O O . ILE A 1 86 ? 0.882 13.177 2.753 1.00 56.50 86 ILE A O 1
ATOM 704 N N . GLY A 1 87 ? -0.692 11.581 2.988 1.00 49.91 87 GLY A N 1
ATOM 705 C CA . GLY A 1 87 ? -0.825 11.352 1.555 1.00 49.91 87 GLY A CA 1
ATOM 706 C C . GLY A 1 87 ? -1.058 12.637 0.785 1.00 49.91 87 GLY A C 1
ATOM 707 O O . GLY A 1 87 ? -1.617 13.574 1.357 1.00 49.91 87 GLY A O 1
ATOM 708 N N . PHE A 1 88 ? -0.559 12.656 -0.466 1.00 54.41 88 PHE A N 1
ATOM 709 C CA . PHE A 1 88 ? -0.615 13.781 -1.405 1.00 54.41 88 PHE A CA 1
ATOM 710 C C . PHE A 1 88 ? -1.740 14.721 -1.026 1.00 54.41 88 PHE A C 1
ATOM 712 O O . PHE A 1 88 ? -2.887 14.264 -1.011 1.00 54.41 88 PHE A O 1
ATOM 719 N N . THR A 1 89 ? -1.388 15.975 -0.698 1.00 46.22 89 THR A N 1
ATOM 720 C CA . THR A 1 89 ? -2.324 17.072 -0.442 1.00 46.22 89 THR A CA 1
ATOM 721 C C . THR A 1 89 ? -3.547 16.802 -1.295 1.00 46.22 89 THR A C 1
ATOM 723 O O . THR A 1 89 ? -3.380 16.804 -2.521 1.00 46.22 89 THR A O 1
ATOM 726 N N . PRO A 1 90 ? -4.696 16.404 -0.703 1.00 46.91 90 PRO A N 1
ATOM 727 C CA . PRO A 1 90 ? -5.829 15.951 -1.490 1.00 46.91 90 PRO A CA 1
ATOM 728 C C . PRO A 1 90 ? -6.030 17.028 -2.527 1.00 46.91 90 PRO A C 1
ATOM 730 O O . PRO A 1 90 ? -6.069 18.199 -2.141 1.00 46.91 90 PRO A O 1
ATOM 733 N N . LEU A 1 91 ? -5.987 16.637 -3.807 1.00 49.47 91 LEU A N 1
ATOM 734 C CA . LEU A 1 91 ? -6.109 17.549 -4.937 1.00 49.47 91 LEU A CA 1
ATOM 735 C C . LEU A 1 91 ? -7.276 18.443 -4.560 1.00 49.47 91 LEU A C 1
ATOM 737 O O . LEU A 1 91 ? -8.374 17.918 -4.366 1.00 49.47 91 LEU A O 1
ATOM 741 N N . ASN A 1 92 ? -6.967 19.695 -4.199 1.00 49.22 92 ASN A N 1
ATOM 742 C CA . ASN A 1 92 ? -7.878 20.522 -3.422 1.00 49.22 92 ASN A CA 1
ATOM 743 C C . ASN A 1 92 ? -9.030 20.785 -4.365 1.00 49.22 92 ASN A C 1
ATOM 745 O O . ASN A 1 92 ? -8.903 21.661 -5.211 1.00 49.22 92 ASN A O 1
ATOM 749 N N . ASN A 1 93 ? -10.057 19.933 -4.312 1.00 53.03 93 ASN A N 1
ATOM 750 C CA . ASN A 1 93 ? -11.168 19.974 -5.233 1.00 53.03 93 ASN A CA 1
ATOM 751 C C . ASN A 1 93 ? -11.878 21.257 -4.863 1.00 53.03 93 ASN A C 1
ATOM 753 O O . ASN A 1 93 ? -12.493 21.328 -3.791 1.00 53.03 93 ASN A O 1
ATOM 757 N N . PRO A 1 94 ? -11.706 22.307 -5.670 1.00 60.66 94 PRO A N 1
ATOM 758 C CA . PRO A 1 94 ? -12.254 23.580 -5.300 1.00 60.66 94 PRO A CA 1
ATOM 759 C C . PRO A 1 94 ? -13.768 23.397 -5.248 1.00 60.66 94 PRO A C 1
ATOM 761 O O . PRO A 1 94 ? -14.356 22.750 -6.110 1.00 60.66 94 PRO A O 1
ATOM 764 N N . GLY A 1 95 ? -14.427 23.955 -4.231 1.00 67.50 95 GLY A N 1
ATOM 765 C CA . GLY A 1 95 ? -15.892 23.884 -4.099 1.00 67.50 95 GLY A CA 1
ATOM 766 C C . GLY A 1 95 ? -16.661 24.617 -5.213 1.00 67.50 95 GLY A C 1
ATOM 767 O O . GLY A 1 95 ? -17.852 24.868 -5.075 1.00 67.50 95 GLY A O 1
ATOM 768 N N . LYS A 1 96 ? -15.962 25.021 -6.274 1.00 76.69 96 LYS A N 1
ATOM 769 C CA . LYS A 1 96 ? -16.414 25.717 -7.473 1.00 76.69 96 LYS A CA 1
ATOM 770 C C . LYS A 1 96 ? -15.519 25.288 -8.633 1.00 76.69 96 LYS A C 1
ATOM 772 O O . LYS A 1 96 ? -14.364 24.942 -8.398 1.00 76.69 96 LYS A O 1
ATOM 777 N N . ASP A 1 97 ? -16.015 25.382 -9.859 1.00 72.38 97 ASP A N 1
ATOM 778 C CA . ASP A 1 97 ? -15.185 25.149 -11.040 1.00 72.38 97 ASP A CA 1
ATOM 779 C C . ASP A 1 97 ? -14.016 26.142 -11.069 1.00 72.38 97 ASP A C 1
ATOM 781 O O . ASP A 1 97 ? -14.197 27.355 -10.911 1.00 72.38 97 ASP A O 1
ATOM 785 N N . VAL A 1 98 ? -12.800 25.622 -11.233 1.00 70.56 98 VAL A N 1
ATOM 786 C CA . VAL A 1 98 ? -11.579 26.427 -11.343 1.00 70.56 98 VAL A CA 1
ATOM 787 C C . VAL A 1 98 ? -10.921 26.111 -12.672 1.00 70.56 98 VAL A C 1
ATOM 789 O O . VAL A 1 98 ? -10.603 24.962 -12.965 1.00 70.56 98 VAL A O 1
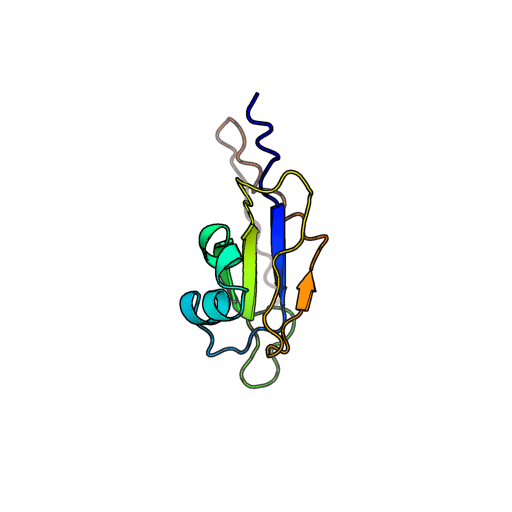ATOM 792 N N . CYS A 1 99 ? -10.730 27.152 -13.477 1.00 71.50 99 CYS A N 1
ATOM 793 C CA . CYS A 1 99 ? -9.948 27.092 -14.700 1.00 71.50 99 CYS A CA 1
ATOM 794 C C . CYS A 1 99 ? -8.473 27.270 -14.332 1.00 71.50 99 CYS A C 1
ATOM 796 O O . CYS A 1 99 ? -8.120 28.254 -13.678 1.00 71.50 99 CYS A O 1
ATOM 798 N N . ALA A 1 100 ? -7.631 26.318 -14.721 1.00 73.69 100 ALA A N 1
ATOM 799 C CA . ALA A 1 100 ? -6.187 26.409 -14.571 1.00 73.69 100 ALA A CA 1
ATOM 800 C C . ALA A 1 100 ? -5.544 26.342 -15.956 1.00 73.69 100 ALA A C 1
ATOM 802 O O . ALA A 1 100 ? -5.775 25.389 -16.701 1.00 73.69 100 ALA A O 1
ATOM 803 N N . ASP A 1 101 ? -4.733 27.343 -16.287 1.00 71.62 101 ASP A N 1
ATOM 804 C CA . ASP A 1 101 ? -3.936 27.339 -17.508 1.00 71.62 101 ASP A CA 1
ATOM 805 C C . ASP A 1 101 ? -2.693 26.473 -17.289 1.00 71.62 101 ASP A C 1
ATOM 807 O O . ASP A 1 101 ? -1.848 26.764 -16.438 1.00 71.62 101 ASP A O 1
ATOM 811 N N . ILE A 1 102 ? -2.584 25.380 -18.045 1.00 73.31 102 ILE A N 1
ATOM 812 C CA . ILE A 1 102 ? -1.405 24.512 -18.015 1.00 73.31 102 ILE A CA 1
ATOM 813 C C . ILE A 1 102 ? -0.398 25.056 -19.026 1.00 73.31 102 ILE A C 1
ATOM 815 O O . ILE A 1 102 ? -0.597 24.947 -20.235 1.00 73.31 102 ILE A O 1
ATOM 819 N N . ILE A 1 103 ? 0.704 25.615 -18.530 1.00 70.62 103 ILE A N 1
ATOM 820 C CA . ILE A 1 103 ? 1.827 26.042 -19.368 1.00 70.62 103 ILE A CA 1
ATOM 821 C C . ILE A 1 103 ? 2.874 24.929 -19.356 1.00 70.62 103 ILE A C 1
ATOM 823 O O . ILE A 1 103 ? 3.569 24.730 -18.362 1.00 70.62 103 ILE A O 1
ATOM 827 N N . ALA A 1 104 ? 2.999 24.205 -20.467 1.00 72.25 104 ALA A N 1
ATOM 828 C CA . ALA A 1 104 ? 4.111 23.289 -20.683 1.00 72.25 104 ALA A CA 1
ATOM 829 C C . ALA A 1 104 ? 5.276 24.058 -21.319 1.00 72.25 104 ALA A C 1
ATOM 831 O O . ALA A 1 104 ? 5.175 24.526 -22.452 1.00 72.25 104 ALA A O 1
ATOM 832 N N . VAL A 1 105 ? 6.381 24.200 -20.587 1.00 70.81 105 VAL A N 1
ATOM 833 C CA . VAL A 1 105 ? 7.629 24.752 -21.127 1.00 70.81 105 VAL A CA 1
ATOM 834 C C . VAL A 1 105 ? 8.473 23.592 -21.638 1.00 70.81 105 VAL A C 1
ATOM 836 O O . VAL A 1 105 ? 8.989 22.802 -20.852 1.00 70.81 105 VAL A O 1
ATOM 839 N N . THR A 1 106 ? 8.614 23.479 -22.955 1.00 70.31 106 THR A N 1
ATOM 840 C CA . THR A 1 106 ? 9.554 22.541 -23.573 1.00 70.31 106 THR A CA 1
ATOM 841 C C . THR A 1 106 ? 10.883 23.257 -23.800 1.00 70.31 106 THR A C 1
ATOM 843 O O . THR A 1 106 ? 10.934 24.222 -24.564 1.00 70.31 106 THR A O 1
ATOM 846 N N . GLY A 1 107 ? 11.945 22.814 -23.122 1.00 61.97 107 GLY A N 1
ATOM 847 C CA . GLY A 1 107 ? 13.313 23.240 -23.422 1.00 61.97 107 GLY A CA 1
ATOM 848 C C . GLY A 1 107 ? 13.761 22.641 -24.754 1.00 61.97 107 GLY A C 1
ATOM 849 O O . GLY A 1 107 ? 13.610 21.437 -24.955 1.00 61.97 107 GLY A O 1
ATOM 850 N N . LEU A 1 108 ? 14.239 23.497 -25.655 1.00 51.50 108 LEU A N 1
ATOM 851 C CA . LEU A 1 108 ? 14.835 23.142 -26.946 1.00 51.50 108 LEU A CA 1
ATOM 852 C C . LEU A 1 108 ? 16.345 22.948 -26.790 1.00 51.50 108 LEU A C 1
ATOM 854 O O . LEU A 1 108 ? 16.950 23.760 -26.051 1.00 51.50 108 LEU A O 1
#

Foldseek 3Di:
DQPQDDWAKKKKWQAQLPDDPVNVLVQFDPLQSVQKDWPDWAFDPVDPPDSGGIMTMMTGGPSPDPDDDDTHGDPDDPMDMDRPCPDDPPPPPPPDDDDDDDDDDDDD

Nearest PDB structures (foldseek):
  2a3j-assembly1_A  TM=4.362E-01  e=3.184E-02  Homo sapiens
  3ab2-assembly1_D  TM=3.693E-01  e=2.423E-01  Corynebacterium glutamicum
  3ab2-assembly3_J  TM=3.633E-01  e=8.403E-01  Corynebacterium glutamicum
  3ab4-assembly4_N  TM=3.637E-01  e=1.023E+00  Corynebacterium glutamicum
  3mwb-assembly1_A  TM=4.425E-01  e=6.827E+00  Paenarthrobacter aurescens TC1

Solvent-accessible surface area (backbone atoms only — not comparable to full-atom values): 7036 Å² total; per-residue (Å²): 132,87,84,75,71,80,67,44,52,32,33,36,35,62,3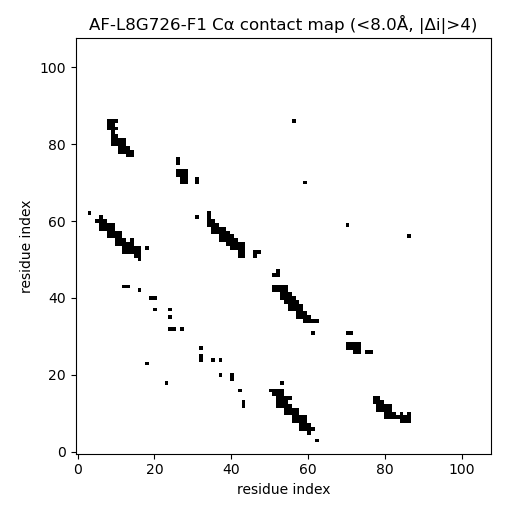3,61,57,87,63,47,72,70,56,60,48,62,46,31,36,75,87,42,43,84,29,52,41,79,78,44,79,42,76,34,90,89,41,78,76,79,87,36,27,22,32,30,36,35,40,41,45,72,89,84,57,96,60,96,73,78,83,49,68,48,100,81,66,89,48,48,71,42,80,80,36,75,64,74,75,69,78,76,74,60,100,54,95,75,91,77,88,82,82,84,83,79,87,128